Protein AF-A0AAW0J867-F1 (afdb_monomer_lite)

Structure (mmCIF, N/CA/C/O backbone):
data_AF-A0AAW0J867-F1
#
_entry.id   AF-A0AAW0J867-F1
#
loop_
_atom_site.group_PDB
_atom_site.id
_atom_site.type_symbol
_atom_site.label_atom_id
_atom_site.label_alt_id
_atom_site.label_comp_id
_atom_site.label_asym_id
_atom_site.label_entity_id
_atom_site.label_seq_id
_atom_site.pdbx_PDB_ins_code
_atom_site.Cartn_x
_atom_site.Cartn_y
_atom_site.Cartn_z
_atom_site.occupancy
_atom_site.B_iso_or_equiv
_atom_site.auth_seq_id
_atom_site.auth_comp_id
_atom_site.auth_asym_id
_atom_site.auth_atom_id
_atom_site.pdbx_PDB_model_num
ATOM 1 N N . MET A 1 1 ? -19.531 28.128 20.375 1.00 39.97 1 MET A N 1
ATOM 2 C CA . MET A 1 1 ? -18.908 26.808 20.614 1.00 39.97 1 MET A CA 1
ATOM 3 C C . MET A 1 1 ? -17.643 26.693 19.771 1.00 39.97 1 MET A C 1
ATOM 5 O O . MET A 1 1 ? -17.775 26.594 18.555 1.00 39.97 1 MET A O 1
ATOM 9 N N . PRO A 1 2 ? -16.432 26.763 20.346 1.00 41.69 2 PRO A N 1
ATOM 10 C CA . PRO A 1 2 ? -15.221 26.478 19.587 1.00 41.69 2 PRO A CA 1
ATOM 11 C C . PRO A 1 2 ? -15.151 24.967 19.327 1.00 41.69 2 PRO A C 1
ATOM 13 O O . PRO A 1 2 ? -14.989 24.171 20.249 1.00 41.69 2 PRO A O 1
ATOM 16 N N . ARG A 1 3 ? -15.336 24.560 18.066 1.00 42.19 3 ARG A N 1
ATOM 17 C CA . ARG A 1 3 ? -15.126 23.175 17.628 1.00 42.19 3 ARG A CA 1
ATOM 18 C C . ARG A 1 3 ? -13.627 22.876 17.677 1.00 42.19 3 ARG A C 1
ATOM 20 O O . ARG A 1 3 ? -12.883 23.325 16.813 1.00 42.19 3 ARG A O 1
ATOM 27 N N . SER A 1 4 ? -13.248 22.152 18.725 1.00 43.81 4 SER A N 1
ATOM 28 C CA . SER A 1 4 ? -12.109 21.238 18.843 1.00 43.81 4 SER A CA 1
ATOM 29 C C . SER A 1 4 ? -10.830 21.635 18.111 1.00 43.81 4 SER A C 1
ATOM 31 O O . SER A 1 4 ? -10.659 21.383 16.919 1.00 43.81 4 SER A O 1
ATOM 33 N N . SER A 1 5 ? -9.901 22.185 18.891 1.00 43.81 5 SER A N 1
ATOM 34 C CA . SER 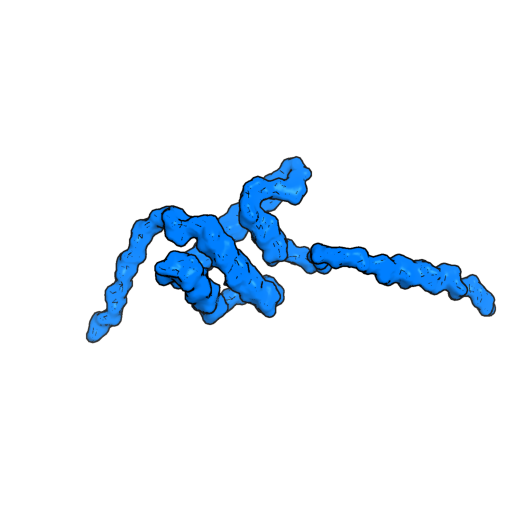A 1 5 ? -8.500 21.766 18.958 1.00 43.81 5 SER A CA 1
ATOM 35 C C . SER A 1 5 ? -8.051 20.856 17.811 1.00 43.81 5 SER A C 1
ATOM 37 O O . SER A 1 5 ? -8.099 19.631 17.911 1.00 43.81 5 SER A O 1
ATOM 39 N N . ARG A 1 6 ? -7.555 21.458 16.725 1.00 48.59 6 ARG A N 1
ATOM 40 C CA . ARG A 1 6 ? -6.632 20.768 15.820 1.00 48.59 6 ARG A CA 1
ATOM 41 C C . ARG A 1 6 ? -5.345 20.545 16.605 1.00 48.59 6 ARG A C 1
ATOM 43 O O . ARG A 1 6 ? -4.448 21.381 16.577 1.00 48.59 6 ARG A O 1
ATOM 50 N N . SER A 1 7 ? -5.327 19.455 17.372 1.00 49.12 7 SER A N 1
ATOM 51 C CA . SER A 1 7 ? -4.137 18.922 18.023 1.00 49.12 7 SER A CA 1
ATOM 52 C C . SER A 1 7 ? -3.008 18.913 17.005 1.00 49.12 7 SER A C 1
ATOM 54 O O . SER A 1 7 ? -3.111 18.279 15.952 1.00 49.12 7 SER A O 1
ATOM 56 N N . LEU A 1 8 ? -1.962 19.673 17.322 1.00 51.50 8 LEU A N 1
ATOM 57 C CA . LEU A 1 8 ? -0.665 19.646 16.668 1.00 51.50 8 LEU A CA 1
ATOM 58 C C . LEU A 1 8 ? -0.235 18.180 16.572 1.00 51.50 8 LEU A C 1
ATOM 60 O O . LEU A 1 8 ? 0.126 17.580 17.584 1.00 51.50 8 LEU A O 1
ATOM 64 N N . LYS A 1 9 ? -0.336 17.570 15.383 1.00 52.97 9 LYS A N 1
ATOM 65 C CA . LYS A 1 9 ? 0.189 16.216 15.213 1.00 52.97 9 LYS A CA 1
ATOM 66 C C . LYS A 1 9 ? 1.722 16.291 15.226 1.00 52.97 9 LYS A C 1
ATOM 68 O O . LYS A 1 9 ? 2.279 17.235 14.658 1.00 52.97 9 LYS A O 1
ATOM 73 N N . PRO A 1 10 ? 2.387 15.342 15.904 1.00 49.06 10 PRO A N 1
ATOM 74 C CA . PRO A 1 10 ? 3.776 15.461 16.321 1.00 49.06 10 PRO A CA 1
ATOM 75 C C . PRO A 1 10 ? 4.731 15.553 15.137 1.00 49.06 10 PRO A C 1
ATOM 77 O O . PRO A 1 10 ? 4.443 15.065 14.041 1.00 49.06 10 PRO A O 1
ATOM 80 N N . LEU A 1 11 ? 5.893 16.153 15.405 1.00 42.44 11 LEU A N 1
ATOM 81 C CA . LEU A 1 11 ? 7.100 16.052 14.591 1.00 42.44 11 LEU A CA 1
ATOM 82 C C . LEU A 1 11 ? 7.203 14.640 14.009 1.00 42.44 11 LEU A C 1
ATOM 84 O O . LEU A 1 11 ? 7.240 13.668 14.759 1.00 42.44 11 LEU A O 1
ATOM 88 N N . TYR A 1 12 ? 7.210 14.563 12.678 1.00 49.41 12 TYR A N 1
ATOM 89 C CA . TYR A 1 12 ? 7.388 13.366 11.863 1.00 49.41 12 TYR A CA 1
ATOM 90 C C . TYR A 1 12 ? 8.705 12.674 12.253 1.00 49.41 12 TYR A C 1
ATOM 92 O O . TYR A 1 12 ? 9.740 12.853 11.615 1.00 49.41 12 TYR A O 1
ATOM 100 N N . SER A 1 13 ? 8.682 11.920 13.347 1.00 46.47 13 SER A N 1
ATOM 101 C CA . SER A 1 13 ? 9.759 11.029 13.729 1.00 46.47 13 SER A CA 1
ATOM 102 C C . SER A 1 13 ? 9.571 9.777 12.892 1.00 46.47 13 SER A C 1
ATOM 104 O O . SER A 1 13 ? 8.527 9.130 12.937 1.00 46.47 13 SER A O 1
ATOM 106 N N . GLY A 1 14 ? 10.566 9.426 12.083 1.00 53.47 14 GLY A N 1
ATOM 107 C CA . GLY A 1 14 ? 10.546 8.222 11.248 1.00 53.47 14 GLY A CA 1
ATOM 108 C C . GLY A 1 14 ? 10.371 6.901 12.018 1.00 53.47 14 GLY A C 1
ATOM 109 O O . GLY A 1 14 ? 10.367 5.853 11.382 1.00 53.47 14 GLY A O 1
ATOM 110 N N . ALA A 1 15 ? 10.211 6.938 13.345 1.00 54.22 15 ALA A N 1
ATOM 111 C CA . ALA A 1 15 ? 9.976 5.797 14.222 1.00 54.22 15 ALA A CA 1
ATOM 112 C C . ALA A 1 15 ? 8.579 5.160 14.064 1.00 54.22 15 ALA A C 1
ATOM 114 O O . ALA A 1 15 ? 8.440 3.958 14.275 1.00 54.22 15 ALA A O 1
ATOM 115 N N . ASP A 1 16 ? 7.554 5.912 13.640 1.00 64.50 16 ASP A N 1
ATOM 116 C CA . ASP A 1 16 ? 6.173 5.396 13.646 1.00 64.50 16 ASP A CA 1
ATOM 117 C C . ASP A 1 16 ? 5.816 4.521 12.434 1.00 64.50 16 ASP A C 1
ATOM 119 O O . ASP A 1 16 ? 4.722 3.952 12.370 1.00 64.50 16 ASP A O 1
ATOM 123 N N . TRP A 1 17 ? 6.697 4.455 11.436 1.00 78.06 17 TRP A N 1
ATOM 124 C CA . TRP A 1 17 ? 6.519 3.671 10.213 1.00 78.06 17 TRP A CA 1
ATOM 125 C C . TRP A 1 17 ? 7.641 2.649 10.094 1.00 78.06 17 TRP A C 1
ATOM 127 O O . TRP A 1 17 ? 8.479 2.709 9.194 1.00 78.06 17 TRP A O 1
ATOM 137 N N . ASN A 1 18 ? 7.652 1.720 11.048 1.00 85.19 18 ASN A N 1
ATOM 138 C CA . ASN A 1 18 ? 8.547 0.574 11.020 1.00 85.19 18 ASN A CA 1
ATOM 139 C C . ASN A 1 18 ? 8.169 -0.390 9.879 1.00 85.19 18 ASN A C 1
ATOM 141 O O . ASN A 1 18 ? 7.071 -0.318 9.321 1.00 85.19 18 ASN A O 1
ATOM 145 N N . GLU A 1 19 ? 9.064 -1.321 9.560 1.00 87.50 19 GLU A N 1
ATOM 146 C CA . GLU A 1 19 ? 8.895 -2.273 8.466 1.00 87.50 19 GLU A CA 1
ATOM 147 C C . GLU A 1 19 ? 7.596 -3.069 8.561 1.00 87.50 19 GLU A C 1
ATOM 149 O O . GLU A 1 19 ? 6.866 -3.186 7.577 1.00 87.50 19 GLU A O 1
ATOM 154 N N . HIS A 1 20 ? 7.250 -3.506 9.769 1.00 88.19 20 HIS A N 1
ATOM 155 C CA . HIS A 1 20 ? 5.992 -4.193 10.027 1.00 88.19 20 HIS A CA 1
ATOM 156 C C . HIS A 1 20 ? 4.767 -3.339 9.657 1.00 88.19 20 HIS A C 1
ATOM 158 O O . HIS A 1 20 ? 3.887 -3.797 8.935 1.00 88.19 20 HIS A O 1
ATOM 164 N N . VAL A 1 21 ? 4.730 -2.071 10.078 1.00 88.75 21 VAL A N 1
ATOM 165 C CA . VAL A 1 21 ? 3.601 -1.160 9.809 1.00 88.75 21 VAL A CA 1
ATOM 166 C C . VAL A 1 21 ? 3.468 -0.886 8.312 1.00 88.75 21 VAL A C 1
ATOM 168 O O . VAL A 1 21 ? 2.367 -0.863 7.766 1.00 88.75 21 VAL A O 1
ATOM 171 N N . VAL A 1 22 ? 4.600 -0.706 7.628 1.00 90.88 22 VAL A N 1
ATOM 172 C CA . VAL A 1 22 ? 4.636 -0.534 6.172 1.00 90.88 22 VAL A CA 1
ATOM 173 C C . VAL A 1 22 ? 4.133 -1.791 5.463 1.00 90.88 22 VAL A C 1
ATOM 175 O O . VAL A 1 22 ? 3.389 -1.683 4.489 1.00 90.88 22 VAL A O 1
ATOM 178 N N . PHE A 1 23 ? 4.494 -2.976 5.952 1.00 91.56 23 PHE A N 1
ATOM 179 C CA . PHE A 1 23 ? 4.033 -4.240 5.389 1.00 91.56 23 PHE A CA 1
ATOM 180 C C . PHE A 1 23 ? 2.522 -4.417 5.543 1.00 91.56 23 PHE A C 1
ATOM 182 O O . PHE A 1 23 ? 1.849 -4.705 4.556 1.00 91.56 23 PHE A O 1
ATOM 189 N N . VAL A 1 24 ? 1.980 -4.145 6.733 1.00 92.50 24 VAL A N 1
ATOM 190 C CA . VAL A 1 24 ? 0.533 -4.196 6.981 1.00 92.50 24 VAL A CA 1
ATOM 191 C C . VAL A 1 24 ? -0.207 -3.184 6.110 1.00 92.50 24 VAL A C 1
ATOM 193 O O . VAL A 1 24 ? -1.219 -3.530 5.505 1.00 92.50 24 VAL A O 1
ATOM 196 N N . LEU A 1 25 ? 0.316 -1.960 5.959 1.00 92.88 25 LEU A N 1
ATOM 197 C CA . LEU A 1 25 ? -0.262 -0.981 5.033 1.00 92.88 25 LEU A CA 1
ATOM 198 C C . LEU A 1 25 ? -0.350 -1.553 3.616 1.00 92.88 25 LEU A C 1
ATOM 200 O O . LEU A 1 25 ? -1.390 -1.419 2.983 1.00 92.88 25 LEU A O 1
ATOM 204 N N . LEU A 1 26 ? 0.715 -2.191 3.121 1.00 92.56 26 LEU A N 1
ATOM 205 C CA . LEU A 1 26 ? 0.730 -2.804 1.791 1.00 92.56 26 LEU A CA 1
ATOM 206 C C . LEU A 1 26 ? -0.259 -3.961 1.655 1.00 92.56 26 LEU A C 1
ATOM 208 O O . LEU A 1 26 ? -0.809 -4.136 0.574 1.00 92.56 26 LEU A O 1
ATOM 212 N N . GLU A 1 27 ? -0.471 -4.742 2.712 1.00 91.75 27 GLU A N 1
ATOM 213 C CA . GLU A 1 27 ? -1.445 -5.838 2.728 1.00 91.75 27 GLU A CA 1
ATOM 214 C C . GLU A 1 27 ? -2.866 -5.325 2.689 1.00 91.75 27 GLU A C 1
ATOM 216 O O . GLU A 1 27 ? -3.601 -5.617 1.754 1.00 91.75 27 GLU A O 1
ATOM 221 N N . VAL A 1 28 ? -3.230 -4.488 3.654 1.00 93.56 28 VAL A N 1
ATOM 222 C CA . VAL A 1 28 ? -4.598 -3.997 3.777 1.00 93.56 28 VAL A CA 1
ATOM 223 C C . VAL A 1 28 ? -4.980 -3.151 2.564 1.00 93.56 28 VAL A C 1
ATOM 225 O O . VAL A 1 28 ? -6.051 -3.335 1.982 1.00 93.56 28 VAL A O 1
ATOM 228 N N . TRP A 1 29 ? -4.092 -2.241 2.148 1.00 92.81 29 TRP A N 1
ATOM 229 C CA . TRP A 1 29 ? -4.296 -1.473 0.925 1.00 92.81 29 TRP A CA 1
ATOM 230 C C . TRP A 1 29 ? -4.312 -2.382 -0.304 1.00 92.81 29 TRP A C 1
ATOM 232 O O . TRP A 1 29 ? -5.163 -2.198 -1.170 1.00 92.81 29 TRP A O 1
ATOM 242 N N . GLY A 1 30 ? -3.389 -3.342 -0.391 1.00 91.00 30 GLY A N 1
ATOM 243 C CA . GLY A 1 30 ? -3.268 -4.257 -1.520 1.00 91.00 30 GLY A CA 1
ATOM 244 C C . GLY A 1 30 ? -4.525 -5.095 -1.717 1.00 91.00 30 GLY A C 1
ATOM 245 O O . GLY A 1 30 ? -5.049 -5.147 -2.825 1.00 91.00 30 GLY A O 1
ATOM 246 N N . ASP A 1 31 ? -5.073 -5.655 -0.644 1.00 90.25 31 ASP A N 1
ATOM 247 C CA . ASP A 1 31 ? -6.308 -6.435 -0.669 1.00 90.25 31 ASP A CA 1
ATOM 248 C C . ASP A 1 31 ? -7.491 -5.597 -1.145 1.00 90.25 31 ASP A C 1
ATOM 250 O O . ASP A 1 31 ? -8.270 -6.046 -1.986 1.00 90.25 31 ASP A O 1
ATOM 254 N N . ARG A 1 32 ? -7.640 -4.369 -0.631 1.00 89.69 32 ARG A N 1
ATOM 255 C CA . ARG A 1 32 ? -8.692 -3.439 -1.075 1.00 89.69 32 ARG A CA 1
ATOM 256 C C . ARG A 1 32 ? -8.495 -3.038 -2.533 1.00 89.69 32 ARG A C 1
ATOM 258 O O . ARG A 1 32 ? -9.438 -3.050 -3.319 1.00 89.69 32 ARG A O 1
ATOM 265 N N . PHE A 1 33 ? -7.258 -2.744 -2.918 1.00 89.25 33 PHE A N 1
ATOM 266 C CA . PHE A 1 33 ? -6.890 -2.394 -4.283 1.00 89.25 33 PHE A CA 1
ATOM 267 C C . PHE A 1 33 ? -7.212 -3.530 -5.262 1.00 89.25 33 PHE A C 1
ATOM 269 O O . PHE A 1 33 ? -7.762 -3.271 -6.330 1.00 89.25 33 PHE A O 1
ATOM 276 N N . LEU A 1 34 ? -6.935 -4.783 -4.894 1.00 87.06 34 LEU A N 1
ATOM 277 C CA . LEU A 1 34 ? -7.260 -5.963 -5.696 1.00 87.06 34 LEU A CA 1
ATOM 278 C C . LEU A 1 34 ? -8.769 -6.234 -5.747 1.00 87.06 34 LEU A C 1
ATOM 280 O O . LEU A 1 34 ? -9.286 -6.472 -6.837 1.00 87.06 34 LEU A O 1
ATOM 284 N N . GLN A 1 35 ? -9.484 -6.120 -4.622 1.00 87.25 35 GLN A N 1
ATOM 285 C CA . GLN A 1 35 ? -10.950 -6.260 -4.561 1.00 87.25 35 GLN A CA 1
ATOM 286 C C . GLN A 1 35 ? -11.668 -5.261 -5.474 1.00 87.25 35 GLN A C 1
ATOM 288 O O . GLN A 1 35 ? -12.629 -5.613 -6.152 1.00 87.25 35 GLN A O 1
ATOM 293 N N . LEU A 1 36 ? -11.161 -4.028 -5.560 1.00 85.62 36 LEU A N 1
ATOM 294 C CA . LEU A 1 36 ? -11.690 -2.995 -6.455 1.00 85.62 36 LEU A CA 1
ATOM 295 C C . LEU A 1 36 ? -11.260 -3.175 -7.924 1.00 85.62 36 LEU A C 1
ATOM 297 O O . LEU A 1 36 ? -11.597 -2.346 -8.773 1.00 85.62 36 LEU A O 1
ATOM 301 N N . GLY A 1 37 ? -10.507 -4.228 -8.254 1.00 83.75 37 GLY A N 1
ATOM 302 C CA . GLY A 1 37 ? -10.010 -4.482 -9.606 1.00 83.75 37 GLY A CA 1
ATOM 303 C C . GLY A 1 37 ? -8.872 -3.545 -10.013 1.00 83.75 37 GLY A C 1
ATOM 304 O O . GLY A 1 37 ? -8.835 -3.079 -11.149 1.00 83.75 37 GLY A O 1
ATOM 305 N N . ARG A 1 38 ? -7.955 -3.249 -9.083 1.00 82.88 38 ARG A N 1
ATOM 306 C CA . ARG A 1 38 ? -6.819 -2.319 -9.243 1.00 82.88 38 ARG A CA 1
ATOM 307 C C . ARG A 1 38 ? -7.244 -0.869 -9.508 1.00 82.88 38 ARG A C 1
ATOM 309 O O . ARG A 1 38 ? -6.563 -0.125 -10.216 1.00 82.88 38 ARG A O 1
ATOM 316 N N . LYS A 1 39 ? -8.378 -0.456 -8.934 1.00 81.69 39 LYS A N 1
ATOM 317 C CA . LYS A 1 39 ? -8.912 0.913 -9.029 1.00 81.69 39 LYS A CA 1
ATOM 318 C C . LYS A 1 39 ? -8.521 1.761 -7.818 1.00 81.69 39 LYS A C 1
ATOM 320 O O . LYS A 1 39 ? -8.094 1.248 -6.787 1.00 81.69 39 LYS A O 1
ATOM 325 N N . SER A 1 40 ? -8.642 3.083 -7.953 1.00 81.38 40 SER A N 1
ATOM 326 C CA . SER A 1 40 ? -8.377 4.009 -6.846 1.00 81.38 40 SER A CA 1
ATOM 327 C C . SER A 1 40 ? -9.381 3.805 -5.712 1.00 81.38 40 SER A C 1
ATOM 329 O O . SER A 1 40 ? -10.585 3.801 -5.954 1.00 81.38 40 SER A O 1
ATOM 331 N N . LEU A 1 41 ? -8.872 3.700 -4.485 1.00 86.94 41 LEU A N 1
ATOM 332 C CA . LEU A 1 41 ? -9.674 3.638 -3.262 1.00 86.94 41 LEU A CA 1
ATOM 333 C C . LEU A 1 41 ? -10.357 4.988 -2.998 1.00 86.94 41 LEU A C 1
ATOM 335 O O . LEU A 1 41 ? -9.760 6.045 -3.251 1.00 86.94 41 LEU A O 1
ATOM 339 N N . ARG A 1 42 ? -11.585 4.948 -2.471 1.00 89.56 42 ARG A N 1
ATOM 340 C CA . ARG A 1 42 ? -12.327 6.126 -1.993 1.00 89.56 42 ARG A CA 1
ATOM 341 C C . ARG A 1 42 ? -11.982 6.413 -0.533 1.00 89.56 42 ARG A C 1
ATOM 343 O O . ARG A 1 42 ? -11.314 5.621 0.121 1.00 89.56 42 ARG A O 1
ATOM 350 N N . SER A 1 43 ? -12.419 7.560 -0.011 1.00 88.88 43 SER A N 1
ATOM 351 C CA . SER A 1 43 ? -12.138 7.933 1.384 1.00 88.88 43 SER A CA 1
ATOM 352 C C . SER A 1 43 ? -12.664 6.924 2.402 1.00 88.88 43 SER A C 1
ATOM 354 O O . SER A 1 43 ? -11.998 6.687 3.399 1.00 88.88 43 SER A O 1
ATOM 356 N N . GLU A 1 44 ? -13.802 6.284 2.136 1.00 89.44 44 GLU A N 1
ATOM 357 C CA . GLU A 1 44 ? -14.324 5.204 2.985 1.00 89.44 44 GLU A CA 1
ATOM 358 C C . GLU A 1 44 ? -13.356 4.013 3.027 1.00 89.44 44 GLU A C 1
ATOM 360 O O . GLU A 1 44 ? -12.910 3.630 4.103 1.00 89.44 44 GLU A O 1
ATOM 365 N N . ASP A 1 45 ? -12.903 3.522 1.866 1.00 91.50 45 ASP A N 1
ATOM 366 C CA . ASP A 1 45 ? -11.905 2.443 1.800 1.00 91.50 45 ASP A CA 1
ATOM 367 C C . ASP A 1 45 ? -10.590 2.828 2.496 1.00 91.50 45 ASP A C 1
ATOM 369 O O . ASP A 1 45 ? -9.894 1.992 3.068 1.00 91.50 45 ASP A O 1
ATOM 373 N N . TRP A 1 46 ? -10.213 4.104 2.426 1.00 90.44 46 TRP A N 1
ATOM 374 C CA . TRP A 1 46 ? -9.021 4.611 3.095 1.00 90.44 46 TRP A CA 1
ATOM 375 C C . TRP A 1 46 ? -9.174 4.710 4.612 1.00 90.44 46 TRP A C 1
ATOM 377 O O . TRP A 1 46 ? -8.172 4.541 5.308 1.00 90.44 46 TRP A O 1
ATOM 387 N N . ASN A 1 47 ? -10.385 4.950 5.120 1.00 91.56 47 ASN A N 1
ATOM 388 C CA . ASN A 1 47 ? -10.668 4.891 6.552 1.00 91.56 47 ASN A CA 1
ATOM 389 C C . ASN A 1 47 ? -10.532 3.455 7.067 1.00 91.56 47 ASN A C 1
ATOM 391 O O . ASN A 1 47 ? -9.806 3.247 8.034 1.00 91.56 47 ASN A O 1
ATOM 395 N N . ASP A 1 48 ? -11.091 2.466 6.362 1.00 91.94 48 ASP A N 1
ATOM 396 C CA . ASP A 1 48 ? -10.892 1.039 6.672 1.00 91.94 48 ASP A CA 1
ATOM 397 C C . ASP A 1 48 ? -9.402 0.660 6.721 1.00 91.94 48 ASP A C 1
ATOM 399 O O . ASP A 1 48 ? -8.942 -0.073 7.600 1.00 91.94 48 ASP A O 1
ATOM 403 N N . VAL A 1 49 ? -8.623 1.143 5.744 1.00 92.25 49 VAL A N 1
ATOM 404 C CA . VAL A 1 49 ? -7.174 0.904 5.703 1.00 92.25 49 VAL A CA 1
ATOM 405 C C . VAL A 1 49 ? -6.498 1.531 6.920 1.00 92.25 49 VAL A C 1
ATOM 407 O O . VAL A 1 49 ? -5.655 0.891 7.546 1.00 92.25 49 VAL A O 1
ATOM 410 N N . ALA A 1 50 ? -6.856 2.771 7.257 1.00 91.19 50 ALA A N 1
ATOM 411 C CA . ALA A 1 50 ? -6.285 3.485 8.390 1.00 91.19 50 ALA A CA 1
ATOM 412 C C . ALA A 1 50 ? -6.606 2.800 9.724 1.00 91.19 50 ALA A C 1
ATOM 414 O O . ALA A 1 50 ? -5.702 2.653 10.541 1.00 91.19 50 ALA A O 1
ATOM 415 N N . GLU A 1 51 ? -7.836 2.317 9.912 1.00 91.31 51 GLU A N 1
ATOM 416 C CA . GLU A 1 51 ? -8.259 1.580 11.108 1.00 91.31 51 GLU A CA 1
ATOM 417 C C . GLU A 1 51 ? -7.427 0.308 11.304 1.00 91.31 51 GLU A C 1
ATOM 419 O O . GLU A 1 51 ? -6.812 0.114 12.352 1.00 91.31 51 GLU A O 1
ATOM 424 N N . LYS A 1 52 ? -7.293 -0.515 10.261 1.00 92.06 52 LYS A N 1
ATOM 425 C CA . LYS A 1 52 ? -6.504 -1.754 10.337 1.00 92.06 52 LYS A CA 1
ATOM 426 C C . LYS A 1 52 ? -5.012 -1.504 10.566 1.00 92.06 52 LYS A C 1
ATOM 428 O O . LYS A 1 52 ? -4.355 -2.238 11.302 1.00 92.06 52 LYS A O 1
ATOM 433 N N . VAL A 1 53 ? -4.448 -0.469 9.940 1.00 90.25 53 VAL A N 1
ATOM 434 C CA . VAL A 1 53 ? -3.043 -0.081 10.162 1.00 90.25 53 VAL A CA 1
ATOM 435 C C . VAL A 1 53 ? -2.858 0.505 11.566 1.00 90.25 53 VAL A C 1
ATOM 437 O O . VAL A 1 53 ? -1.820 0.287 12.195 1.00 90.25 53 VAL A O 1
ATOM 440 N N . SER A 1 54 ? -3.858 1.225 12.073 1.00 89.25 54 SER A N 1
ATOM 441 C CA . SER A 1 54 ? -3.888 1.753 13.436 1.00 89.25 54 SER A CA 1
ATOM 442 C C . SER A 1 54 ? -3.868 0.621 14.464 1.00 89.25 54 SER A C 1
ATOM 444 O O . SER A 1 54 ? -3.019 0.617 15.354 1.00 89.25 54 SER A O 1
ATOM 446 N N . GLU A 1 55 ? -4.705 -0.401 14.267 1.00 88.62 55 GLU A N 1
ATOM 447 C CA . GLU A 1 55 ? -4.743 -1.606 15.101 1.00 88.62 55 GLU A CA 1
ATOM 448 C C . GLU A 1 55 ? -3.383 -2.322 15.123 1.00 88.62 55 GLU A C 1
ATOM 450 O O . GLU A 1 55 ? -2.833 -2.600 16.190 1.00 88.62 55 GLU A O 1
ATOM 455 N N . ALA A 1 56 ? -2.776 -2.531 13.951 1.00 85.69 56 ALA A N 1
ATOM 456 C CA . ALA A 1 56 ? -1.483 -3.205 13.845 1.00 85.69 56 ALA A CA 1
ATOM 457 C C . ALA A 1 56 ? -0.314 -2.392 14.425 1.00 85.69 56 ALA A C 1
ATOM 459 O O . ALA A 1 56 ? 0.620 -2.952 14.999 1.00 85.69 56 ALA A O 1
ATOM 460 N N . SER A 1 57 ? -0.346 -1.064 14.283 1.00 82.88 57 SER A N 1
ATOM 461 C CA . SER A 1 57 ? 0.683 -0.179 14.844 1.00 82.88 57 SER A CA 1
ATOM 462 C C . SER A 1 57 ? 0.433 0.201 16.304 1.00 82.88 57 SER A C 1
ATOM 464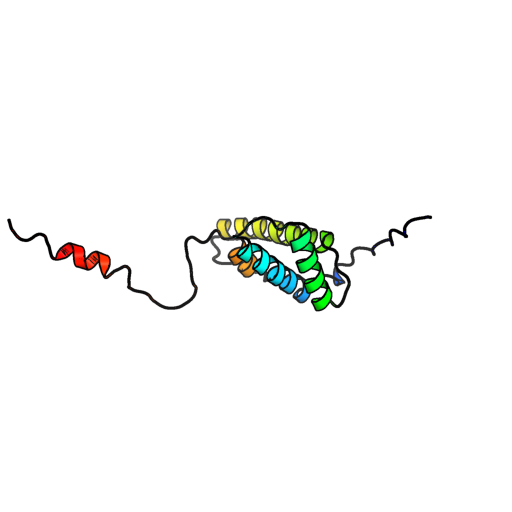 O O . SER A 1 57 ? 1.302 0.828 16.911 1.00 82.88 57 SER A O 1
ATOM 466 N N . LYS A 1 58 ? -0.718 -0.195 16.872 1.00 81.19 58 LYS A N 1
ATOM 467 C CA . LYS A 1 58 ? -1.206 0.207 18.202 1.00 81.19 58 LYS A CA 1
ATOM 468 C C . LYS A 1 58 ? -1.196 1.727 18.404 1.00 81.19 58 LYS A C 1
ATOM 470 O O . LYS A 1 58 ? -1.011 2.214 19.517 1.00 81.19 58 LYS A O 1
ATOM 475 N N . MET A 1 59 ? -1.344 2.476 17.316 1.00 78.00 59 MET A N 1
ATOM 476 C CA . MET A 1 59 ? -1.255 3.931 17.275 1.00 78.00 59 MET A CA 1
ATOM 477 C C . MET A 1 59 ? -2.297 4.461 16.309 1.00 78.00 59 MET A C 1
ATOM 479 O O . MET A 1 59 ? -2.402 3.949 15.203 1.00 78.00 59 MET A O 1
ATOM 483 N N . GLU A 1 60 ? -2.991 5.537 16.675 1.00 77.94 60 GLU A N 1
ATOM 484 C CA . GLU A 1 60 ? -3.980 6.148 15.788 1.00 77.94 60 GLU A CA 1
ATOM 485 C C . GLU A 1 60 ? -3.328 6.703 14.516 1.00 77.94 60 GLU A C 1
ATOM 487 O O . GLU A 1 60 ? -2.624 7.721 14.529 1.00 77.94 60 GLU A O 1
ATOM 492 N N . LYS A 1 61 ? -3.567 6.015 13.397 1.00 78.50 61 LYS A N 1
ATOM 493 C CA . LYS A 1 61 ? -3.124 6.429 12.064 1.00 78.50 61 LYS A CA 1
ATOM 494 C C . LYS A 1 61 ? -4.269 7.057 11.294 1.00 78.50 61 LYS A C 1
ATOM 496 O O . LYS A 1 61 ? -5.396 6.587 11.311 1.00 78.50 61 LYS A O 1
ATOM 501 N N . ASP A 1 62 ? -3.940 8.126 10.584 1.00 84.88 62 ASP A N 1
ATOM 502 C CA . ASP A 1 62 ? -4.883 8.867 9.755 1.00 84.88 62 ASP A CA 1
ATOM 503 C C . ASP A 1 62 ? -4.885 8.336 8.313 1.00 84.88 62 ASP A C 1
ATOM 505 O O . ASP A 1 62 ? -3.837 7.913 7.798 1.00 84.88 62 ASP A O 1
ATOM 509 N N . GLU A 1 63 ? -6.024 8.427 7.618 1.00 87.81 63 GLU A N 1
ATOM 510 C CA . GLU A 1 63 ? -6.106 8.073 6.197 1.00 87.81 63 GLU A CA 1
ATOM 511 C C . GLU A 1 63 ? -5.081 8.847 5.356 1.00 87.81 63 GLU A C 1
ATOM 513 O O . GLU A 1 63 ? -4.442 8.285 4.460 1.00 87.81 63 GLU A O 1
ATOM 518 N N . LEU A 1 64 ? -4.832 10.119 5.688 1.00 87.19 64 LEU A N 1
ATOM 519 C CA . LEU A 1 64 ? -3.874 10.955 4.969 1.00 87.19 64 LEU A CA 1
ATOM 520 C C . LEU A 1 64 ? -2.433 10.460 5.145 1.00 87.19 64 LEU A C 1
ATOM 522 O O . LEU A 1 64 ? -1.622 10.525 4.212 1.00 87.19 64 LEU A O 1
ATOM 526 N N . GLN A 1 65 ? -2.102 9.944 6.331 1.00 87.38 65 GLN A N 1
ATOM 527 C CA . GLN A 1 65 ? -0.777 9.396 6.613 1.00 87.38 65 GLN A CA 1
ATOM 528 C C . GLN A 1 65 ? -0.553 8.099 5.830 1.00 87.38 65 GLN A C 1
ATOM 530 O O . GLN A 1 65 ? 0.508 7.936 5.221 1.00 87.38 65 GLN A O 1
ATOM 535 N N . CYS A 1 66 ? -1.563 7.226 5.783 1.00 88.94 66 CYS A N 1
ATOM 536 C CA . CYS A 1 66 ? -1.533 5.991 5.001 1.00 88.94 66 CYS A CA 1
ATOM 537 C C . CYS A 1 66 ? -1.346 6.280 3.506 1.00 88.94 66 CYS A C 1
ATOM 539 O O . CYS A 1 66 ? -0.452 5.712 2.875 1.00 88.94 66 CYS A O 1
ATOM 541 N N . ARG A 1 67 ? -2.108 7.235 2.952 1.00 89.56 67 ARG A N 1
ATOM 542 C CA . ARG A 1 67 ? -1.965 7.692 1.557 1.00 89.56 67 ARG A CA 1
ATOM 543 C C . ARG A 1 67 ? -0.562 8.217 1.267 1.00 89.56 67 ARG A C 1
ATOM 545 O O . ARG A 1 67 ? 0.082 7.779 0.317 1.00 89.56 67 ARG A O 1
ATOM 552 N N . THR A 1 68 ? -0.056 9.105 2.123 1.00 90.12 68 THR A N 1
ATOM 553 C CA . THR A 1 68 ? 1.280 9.701 1.967 1.00 90.12 68 THR A CA 1
ATOM 554 C C . THR A 1 68 ? 2.376 8.637 1.995 1.00 90.12 68 THR A C 1
ATOM 556 O O . THR A 1 68 ? 3.315 8.688 1.196 1.00 90.12 68 THR A O 1
ATOM 559 N N . MET A 1 69 ? 2.279 7.670 2.911 1.00 90.50 69 MET A N 1
ATOM 560 C CA . MET A 1 69 ? 3.238 6.572 2.988 1.00 90.50 69 MET A CA 1
ATOM 561 C C . MET A 1 69 ? 3.158 5.684 1.746 1.00 90.50 69 MET A C 1
ATOM 563 O O . MET A 1 69 ? 4.188 5.395 1.136 1.00 90.50 69 MET A O 1
ATOM 567 N N . LEU A 1 70 ? 1.952 5.322 1.303 1.00 91.00 70 LEU A N 1
ATOM 568 C CA . LEU A 1 70 ? 1.778 4.543 0.083 1.00 91.00 70 LEU A CA 1
ATOM 569 C C . LEU A 1 70 ? 2.370 5.258 -1.139 1.00 91.00 70 LEU A C 1
ATOM 571 O O . LEU A 1 70 ? 3.061 4.633 -1.943 1.00 91.00 70 LEU A O 1
ATOM 575 N N . ASP A 1 71 ? 2.162 6.566 -1.270 1.00 90.81 71 ASP A N 1
ATOM 576 C CA . ASP A 1 71 ? 2.745 7.356 -2.354 1.00 90.81 71 ASP A CA 1
ATOM 577 C C . ASP A 1 71 ? 4.274 7.331 -2.322 1.00 90.81 71 ASP A C 1
ATOM 579 O O . ASP A 1 71 ? 4.918 7.220 -3.371 1.00 90.81 71 ASP A O 1
ATOM 583 N N . LYS A 1 72 ? 4.883 7.378 -1.129 1.00 90.62 72 LYS A N 1
ATOM 584 C CA . LYS A 1 72 ? 6.337 7.206 -0.979 1.00 90.62 72 LYS A CA 1
ATOM 585 C C . LYS A 1 72 ? 6.783 5.836 -1.483 1.00 90.62 72 LYS A C 1
ATOM 587 O O . LYS A 1 72 ? 7.757 5.768 -2.235 1.00 90.62 72 LYS A O 1
ATOM 592 N N . LEU A 1 73 ? 6.062 4.771 -1.132 1.00 91.06 73 LEU A N 1
ATOM 593 C CA . LEU A 1 73 ? 6.362 3.413 -1.590 1.00 91.06 73 LEU A CA 1
ATOM 594 C C . LEU A 1 73 ? 6.212 3.289 -3.110 1.00 91.06 73 LEU A C 1
ATOM 596 O O . LEU A 1 73 ? 7.127 2.801 -3.765 1.00 91.06 73 LEU A O 1
ATOM 600 N N . LYS A 1 74 ? 5.131 3.814 -3.698 1.00 89.62 74 LYS A N 1
ATOM 601 C CA . LYS A 1 74 ? 4.916 3.813 -5.155 1.00 89.62 74 LYS A CA 1
ATOM 602 C C . LYS A 1 74 ? 6.001 4.584 -5.902 1.00 89.62 74 LYS A C 1
ATOM 604 O O . LYS A 1 74 ? 6.499 4.113 -6.923 1.00 89.62 74 LYS A O 1
ATOM 609 N N . ARG A 1 75 ? 6.404 5.761 -5.408 1.00 90.56 75 ARG A N 1
ATOM 610 C CA . ARG A 1 75 ? 7.513 6.531 -6.003 1.00 90.56 75 ARG A CA 1
ATOM 611 C C . ARG A 1 75 ? 8.832 5.771 -5.912 1.00 90.56 75 ARG A C 1
ATOM 613 O O . ARG A 1 75 ? 9.588 5.761 -6.881 1.00 90.56 75 ARG A O 1
ATOM 620 N N . LYS A 1 76 ? 9.108 5.134 -4.769 1.00 90.19 76 LYS A N 1
ATOM 621 C CA . LYS A 1 76 ? 10.309 4.315 -4.583 1.00 90.19 76 LYS A CA 1
ATOM 622 C C . LYS A 1 76 ? 10.300 3.098 -5.507 1.00 90.19 76 LYS A C 1
ATOM 624 O O . LYS A 1 76 ? 11.300 2.872 -6.173 1.00 90.19 76 LYS A O 1
ATOM 629 N N . TYR A 1 77 ? 9.163 2.415 -5.642 1.00 90.31 77 TYR A N 1
ATOM 630 C CA . TYR A 1 77 ? 8.969 1.323 -6.596 1.00 90.31 77 TYR A CA 1
ATOM 631 C C . TYR A 1 77 ? 9.259 1.766 -8.031 1.00 90.31 77 TYR A C 1
ATOM 633 O O . TYR A 1 77 ? 10.066 1.129 -8.686 1.00 90.31 77 TYR A O 1
ATOM 641 N N . LYS A 1 78 ? 8.694 2.886 -8.504 1.00 90.00 78 LYS A N 1
ATOM 642 C CA . LYS A 1 78 ? 8.965 3.391 -9.865 1.00 90.00 78 LYS A CA 1
ATOM 643 C C . LYS A 1 78 ? 10.457 3.631 -10.118 1.00 90.00 78 LYS A C 1
ATOM 645 O O . LYS A 1 78 ? 10.964 3.254 -11.168 1.00 90.00 78 LYS A O 1
ATOM 650 N N . LYS A 1 79 ? 11.159 4.237 -9.152 1.00 89.44 79 LYS A N 1
ATOM 651 C CA . LYS A 1 79 ? 12.609 4.473 -9.245 1.00 89.44 79 LYS A CA 1
ATOM 652 C C . LYS A 1 79 ? 13.402 3.170 -9.247 1.00 89.44 79 LYS A C 1
ATOM 654 O O . LYS A 1 79 ? 14.326 3.027 -10.034 1.00 89.44 79 LYS A O 1
ATOM 659 N N . GLU A 1 80 ? 13.061 2.243 -8.357 1.00 88.44 80 GLU A N 1
ATOM 660 C CA . GLU A 1 80 ? 13.738 0.949 -8.272 1.00 88.44 80 GLU A CA 1
ATOM 661 C C . GLU A 1 80 ? 13.452 0.079 -9.497 1.00 88.44 80 GLU A C 1
ATOM 663 O O . GLU A 1 80 ? 14.367 -0.560 -9.992 1.00 88.44 80 GLU A O 1
ATOM 668 N N . LYS A 1 81 ? 12.231 0.111 -10.039 1.00 85.62 81 LYS A N 1
ATOM 669 C CA . LYS A 1 81 ? 11.853 -0.625 -11.248 1.00 85.62 81 LYS A CA 1
ATOM 670 C C . LYS A 1 81 ? 12.683 -0.181 -12.449 1.00 85.62 81 LYS A C 1
ATOM 672 O O . LYS A 1 81 ? 13.314 -1.022 -13.072 1.00 85.62 81 LYS A O 1
ATOM 677 N N . ALA A 1 82 ? 12.780 1.130 -12.678 1.00 87.06 82 ALA A N 1
ATOM 678 C CA . ALA A 1 82 ? 13.606 1.672 -13.754 1.00 87.06 82 ALA A CA 1
ATOM 679 C C . ALA A 1 82 ? 15.079 1.245 -13.631 1.00 87.06 82 ALA A C 1
ATOM 681 O O . ALA A 1 82 ? 15.701 0.908 -14.627 1.00 87.06 82 ALA A O 1
ATOM 682 N N . LYS A 1 83 ? 15.631 1.198 -12.408 1.00 86.00 83 LYS A N 1
ATOM 683 C CA . LYS A 1 83 ? 16.998 0.697 -12.179 1.00 86.00 83 LYS A CA 1
ATOM 684 C C . LYS A 1 83 ? 17.136 -0.802 -12.437 1.00 86.00 83 LYS A C 1
ATOM 686 O O . LYS A 1 83 ? 18.161 -1.239 -12.934 1.00 86.00 83 LYS A O 1
ATOM 691 N N . VAL A 1 84 ? 16.148 -1.596 -12.030 1.00 84.56 84 VAL A N 1
ATOM 692 C CA . VAL A 1 84 ? 16.150 -3.049 -12.246 1.00 84.56 84 VAL A CA 1
ATOM 693 C C . VAL A 1 84 ? 16.130 -3.352 -13.745 1.00 84.56 84 VAL A C 1
ATOM 695 O O . VAL A 1 84 ? 16.910 -4.186 -14.191 1.00 84.56 84 VAL A O 1
ATOM 698 N N . GLU A 1 85 ? 15.313 -2.626 -14.513 1.00 83.56 85 GLU A N 1
ATOM 699 C CA . GLU A 1 85 ? 15.250 -2.725 -15.977 1.00 83.56 85 GLU A CA 1
ATOM 700 C C . GLU A 1 85 ? 16.550 -2.249 -16.650 1.00 83.56 85 GLU A C 1
ATOM 702 O O . GLU A 1 85 ? 17.045 -2.924 -17.546 1.00 83.56 85 GLU A O 1
ATOM 707 N N . ASP A 1 86 ? 17.140 -1.144 -16.184 1.00 85.00 86 ASP A N 1
ATOM 708 C CA . ASP A 1 86 ? 18.397 -0.585 -16.710 1.00 85.00 86 ASP A CA 1
ATOM 709 C C . ASP A 1 86 ? 19.608 -1.508 -16.484 1.00 85.00 86 ASP A C 1
ATOM 711 O O . ASP A 1 86 ? 20.410 -1.734 -17.385 1.00 85.00 86 ASP A O 1
ATOM 715 N N . ILE A 1 87 ? 19.716 -2.102 -15.291 1.00 82.44 87 ILE A N 1
ATOM 716 C CA . ILE A 1 87 ? 20.833 -2.985 -14.917 1.00 82.44 87 ILE A CA 1
ATOM 717 C C . ILE A 1 87 ? 20.586 -4.432 -15.403 1.00 82.44 87 ILE A C 1
ATOM 719 O O . ILE A 1 87 ? 21.467 -5.285 -15.305 1.00 82.44 87 ILE A O 1
ATOM 723 N N . GLY A 1 88 ? 19.391 -4.744 -15.919 1.00 76.56 88 GLY A N 1
ATOM 724 C CA . GLY A 1 88 ? 19.008 -6.102 -16.321 1.00 76.56 88 GLY A CA 1
ATOM 725 C C . GLY A 1 88 ? 18.899 -7.079 -15.143 1.00 76.56 88 GLY A C 1
ATOM 726 O O . GLY A 1 88 ? 19.088 -8.284 -15.303 1.00 76.56 88 GLY A O 1
ATOM 727 N N . LEU A 1 89 ? 18.627 -6.573 -13.937 1.00 74.44 89 LEU A N 1
ATOM 728 C CA . LEU A 1 89 ? 18.439 -7.408 -12.753 1.00 74.44 89 LEU A CA 1
ATOM 729 C C . LEU A 1 89 ? 17.048 -8.045 -12.773 1.00 74.44 89 LEU A C 1
ATOM 731 O O . LEU A 1 89 ? 16.072 -7.440 -13.202 1.00 74.44 89 LEU A O 1
ATOM 735 N N . SER A 1 90 ? 16.922 -9.252 -12.226 1.00 65.88 90 SER A N 1
ATOM 736 C CA . SER A 1 90 ? 15.608 -9.892 -12.065 1.00 65.88 90 SER A CA 1
ATOM 737 C C . SER A 1 90 ? 14.832 -9.381 -10.839 1.00 65.88 90 SER A C 1
ATOM 739 O O . SER A 1 90 ? 13.644 -9.661 -10.709 1.00 65.88 90 SER A O 1
ATOM 741 N N . SER A 1 91 ? 15.475 -8.645 -9.917 1.00 67.75 91 SER A N 1
ATOM 742 C CA . SER A 1 91 ? 14.829 -8.099 -8.709 1.00 67.75 91 SER A CA 1
ATOM 743 C C . SER A 1 91 ? 15.648 -6.995 -8.020 1.00 67.75 91 SER A C 1
ATOM 745 O O . SER A 1 91 ? 16.878 -7.037 -8.046 1.00 67.75 91 SER A O 1
ATOM 747 N N . SER A 1 92 ? 14.984 -6.053 -7.332 1.00 75.31 92 SER A N 1
ATOM 748 C CA . SER A 1 92 ? 15.638 -5.075 -6.436 1.00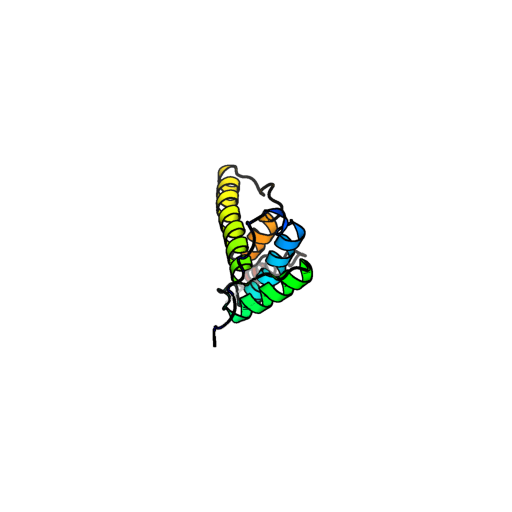 75.31 92 SER A CA 1
ATOM 749 C C . SER A 1 92 ? 15.900 -5.662 -5.037 1.00 75.31 92 SER A C 1
ATOM 751 O O . SER A 1 92 ? 15.148 -6.508 -4.556 1.00 75.31 92 SER A O 1
ATOM 753 N N . LYS A 1 93 ? 16.932 -5.151 -4.342 1.00 80.44 93 LYS A N 1
ATOM 754 C CA . LYS A 1 93 ? 17.249 -5.451 -2.926 1.00 80.44 93 LYS A CA 1
ATOM 755 C C . LYS A 1 93 ? 16.218 -4.894 -1.936 1.00 80.44 93 LYS A C 1
ATOM 757 O O . LYS A 1 93 ? 16.319 -5.122 -0.733 1.00 80.44 93 LYS A O 1
ATOM 762 N N . TRP A 1 94 ? 15.264 -4.098 -2.407 1.00 86.81 94 TRP A N 1
ATOM 763 C CA . TRP A 1 94 ? 14.269 -3.484 -1.547 1.00 86.81 94 TRP A CA 1
ATOM 764 C C . TRP A 1 94 ? 13.181 -4.491 -1.152 1.00 86.81 94 TRP A C 1
ATOM 766 O O . TRP A 1 94 ? 12.467 -5.008 -2.005 1.00 86.81 94 TRP A O 1
ATOM 776 N N . VAL A 1 95 ? 13.013 -4.722 0.154 1.00 87.25 95 VAL A N 1
ATOM 777 C CA . VAL A 1 95 ? 12.109 -5.752 0.710 1.00 87.25 95 VAL A CA 1
ATOM 778 C C . VAL A 1 95 ? 10.647 -5.618 0.261 1.00 87.25 95 VAL A C 1
ATOM 780 O O . VAL A 1 95 ? 9.963 -6.620 0.073 1.00 87.25 95 VAL A O 1
ATOM 783 N N . TYR A 1 96 ? 10.168 -4.396 0.000 1.00 87.19 96 TYR A N 1
ATOM 784 C CA . TYR A 1 96 ? 8.801 -4.166 -0.486 1.00 87.19 96 TYR A CA 1
ATOM 785 C C . TYR A 1 96 ? 8.674 -4.224 -2.008 1.00 87.19 96 TYR A C 1
ATOM 787 O O . TYR A 1 96 ? 7.554 -4.153 -2.511 1.00 87.19 96 TYR A O 1
ATOM 795 N N . PHE A 1 97 ? 9.782 -4.340 -2.75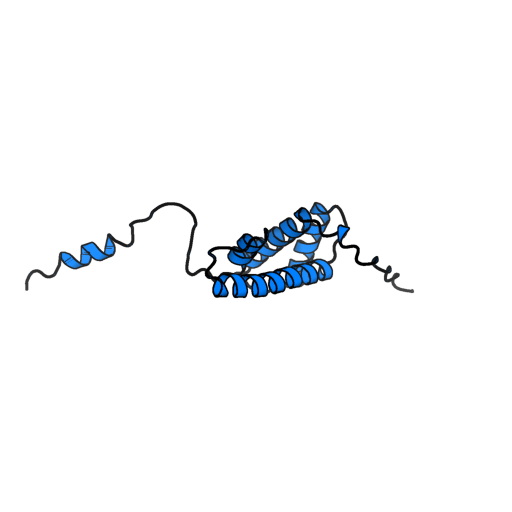0 1.00 87.50 97 PHE A N 1
ATOM 796 C CA . PHE A 1 97 ? 9.772 -4.317 -4.211 1.00 87.50 97 PHE A CA 1
ATOM 797 C C . PHE A 1 97 ? 8.887 -5.421 -4.771 1.00 87.50 97 PHE A C 1
ATOM 799 O O . PHE A 1 97 ? 7.984 -5.122 -5.537 1.00 87.50 97 PHE A O 1
ATOM 806 N N . LYS A 1 98 ? 9.081 -6.669 -4.326 1.00 85.62 98 LYS A N 1
ATOM 807 C CA . LYS A 1 98 ? 8.304 -7.822 -4.804 1.00 85.62 98 LYS A CA 1
ATOM 808 C C . LYS A 1 98 ? 6.804 -7.647 -4.554 1.00 85.62 98 LYS A C 1
ATOM 810 O O . LYS A 1 98 ? 6.000 -7.897 -5.441 1.00 85.62 98 LYS A O 1
ATOM 815 N N . LYS A 1 99 ? 6.424 -7.167 -3.366 1.00 86.94 99 LYS A N 1
ATOM 816 C CA . LYS A 1 99 ? 5.014 -6.955 -3.004 1.00 86.94 99 LYS A CA 1
ATOM 817 C C . LYS A 1 99 ? 4.388 -5.811 -3.801 1.00 86.94 99 LYS A C 1
ATOM 819 O O . LYS A 1 99 ? 3.286 -5.955 -4.318 1.00 86.94 99 LYS A O 1
ATOM 824 N N . MET A 1 100 ? 5.109 -4.701 -3.954 1.00 88.75 100 MET A N 1
ATOM 825 C CA . MET A 1 100 ? 4.687 -3.596 -4.817 1.00 88.75 100 MET A CA 1
ATOM 826 C C . MET A 1 100 ? 4.582 -4.023 -6.277 1.00 88.75 100 MET A C 1
ATOM 828 O O . MET A 1 100 ? 3.620 -3.647 -6.934 1.00 88.75 100 MET A O 1
ATOM 832 N N . ASP A 1 101 ? 5.521 -4.826 -6.766 1.00 86.94 101 ASP A N 1
ATOM 833 C CA . ASP A 1 101 ? 5.503 -5.340 -8.129 1.00 86.94 101 ASP A CA 1
ATOM 834 C C . ASP A 1 101 ? 4.286 -6.234 -8.363 1.00 86.94 101 ASP A C 1
ATOM 836 O O . ASP A 1 101 ? 3.556 -6.001 -9.311 1.00 86.94 101 ASP A O 1
ATOM 840 N N . MET A 1 102 ? 3.955 -7.145 -7.445 1.00 85.69 102 MET A N 1
ATOM 841 C CA . MET A 1 102 ? 2.737 -7.965 -7.549 1.00 85.69 102 MET A CA 1
ATOM 842 C C . MET A 1 102 ? 1.442 -7.135 -7.573 1.00 85.69 102 MET A C 1
ATOM 844 O O . MET A 1 102 ? 0.490 -7.492 -8.268 1.00 85.69 102 MET A O 1
ATOM 848 N N . LEU A 1 103 ? 1.391 -6.027 -6.825 1.00 87.19 103 LEU A N 1
ATOM 849 C CA . LEU A 1 103 ? 0.222 -5.143 -6.782 1.00 87.19 103 LEU A CA 1
ATOM 850 C C . LEU A 1 103 ? 0.139 -4.228 -8.015 1.00 87.19 103 LEU A C 1
ATOM 852 O O . LEU A 1 103 ? -0.954 -3.972 -8.519 1.00 87.19 103 LEU A O 1
ATOM 856 N N . MET A 1 104 ? 1.281 -3.732 -8.498 1.00 82.81 104 MET A N 1
ATOM 857 C CA . MET A 1 104 ? 1.376 -2.748 -9.582 1.00 82.81 104 MET A CA 1
ATOM 858 C C . MET A 1 104 ? 1.527 -3.375 -10.969 1.00 82.81 104 MET A C 1
ATOM 860 O O . MET A 1 104 ? 1.194 -2.723 -11.959 1.00 82.81 104 MET A O 1
ATOM 864 N N . ALA A 1 105 ? 2.030 -4.604 -11.067 1.00 78.38 105 ALA A N 1
ATOM 865 C CA . ALA A 1 105 ? 2.090 -5.334 -12.316 1.00 78.38 105 ALA A CA 1
ATOM 866 C C . ALA A 1 105 ? 0.654 -5.570 -12.784 1.00 78.38 105 ALA A C 1
ATOM 868 O O . ALA A 1 105 ? -0.148 -6.266 -12.152 1.00 78.38 105 ALA A O 1
ATOM 869 N N . SER A 1 106 ? 0.316 -4.969 -13.923 1.00 55.44 106 SER A N 1
ATOM 870 C CA . SER A 1 106 ? -0.806 -5.418 -14.726 1.00 55.44 106 SER A CA 1
ATOM 871 C C . SER A 1 106 ? -0.496 -6.858 -15.104 1.00 55.44 106 SER A C 1
ATOM 873 O O . SER A 1 106 ? 0.307 -7.093 -15.997 1.00 55.44 106 SER A O 1
ATOM 875 N N . SER A 1 107 ? -1.047 -7.827 -14.386 1.00 41.88 107 SER A N 1
ATOM 876 C CA . SER A 1 107 ? -0.973 -9.210 -14.830 1.00 41.88 107 SER A CA 1
ATOM 877 C C . SER A 1 107 ? -1.733 -9.307 -16.158 1.00 41.88 107 SER A C 1
ATOM 879 O O . SER A 1 107 ? -2.948 -9.094 -16.149 1.00 41.88 107 SER A O 1
ATOM 881 N N . PRO A 1 108 ? -1.112 -9.676 -17.291 1.00 40.59 108 PRO A N 1
ATOM 882 C CA . PRO A 1 108 ? -1.666 -10.788 -18.025 1.00 40.59 108 PRO A CA 1
ATOM 883 C C . PRO A 1 108 ? -1.357 -12.017 -17.164 1.00 40.59 108 PRO A C 1
ATOM 885 O O . PRO A 1 108 ? -0.194 -12.312 -16.915 1.00 40.59 108 PRO A O 1
ATOM 888 N N . ARG A 1 109 ? -2.392 -12.629 -16.586 1.00 39.22 109 ARG A N 1
ATOM 889 C CA . ARG A 1 109 ? -2.377 -13.947 -15.921 1.00 39.22 109 ARG A CA 1
ATOM 890 C C . ARG A 1 109 ? -0.987 -14.509 -15.565 1.00 39.22 109 ARG A C 1
ATOM 892 O O . ARG A 1 109 ? -0.365 -15.121 -16.423 1.00 39.22 109 ARG A O 1
ATOM 899 N N . GLN A 1 110 ? -0.535 -14.399 -14.316 1.00 40.53 110 GLN A N 1
ATOM 900 C CA . GLN A 1 110 ? 0.481 -15.325 -13.796 1.00 40.53 110 GLN A CA 1
ATOM 901 C C . GLN A 1 110 ? 0.149 -15.717 -12.357 1.00 40.53 110 GLN A C 1
ATOM 903 O O . GLN A 1 110 ? 0.512 -15.046 -11.393 1.00 40.53 110 GLN A O 1
ATOM 908 N N . GLU A 1 111 ? -0.598 -16.815 -12.253 1.00 40.25 111 GLU A N 1
ATOM 909 C CA . GLU A 1 111 ? -0.636 -17.682 -11.081 1.00 40.25 111 GLU A CA 1
ATOM 910 C C . GLU A 1 111 ? 0.774 -18.227 -10.822 1.00 40.25 111 GLU A C 1
ATOM 912 O O . GLU A 1 111 ? 1.431 -18.759 -11.716 1.00 40.25 111 GLU A O 1
ATOM 917 N N . CYS A 1 112 ? 1.238 -18.101 -9.581 1.00 57.03 112 CYS A N 1
ATOM 918 C CA . CYS A 1 112 ? 2.322 -18.927 -9.075 1.00 57.03 112 CYS A CA 1
ATOM 919 C C . CYS A 1 112 ? 1.711 -20.259 -8.632 1.00 57.03 112 CYS A C 1
ATOM 921 O O . CYS A 1 112 ? 0.996 -20.288 -7.632 1.00 57.03 112 CYS A O 1
ATOM 923 N N . GLY A 1 113 ? 2.006 -21.342 -9.351 1.00 41.53 113 GLY A N 1
ATOM 924 C CA . GLY A 1 113 ? 1.781 -22.700 -8.862 1.00 41.53 113 GLY A CA 1
ATOM 925 C C . GLY A 1 113 ? 1.149 -23.639 -9.882 1.00 41.53 113 GLY A C 1
ATOM 926 O O . GLY A 1 113 ? -0.004 -23.470 -10.243 1.00 41.53 113 GLY A O 1
ATOM 927 N N . VAL A 1 114 ? 1.923 -24.671 -10.227 1.00 42.50 114 VAL A N 1
ATOM 928 C CA . VAL A 1 114 ? 1.576 -25.941 -10.888 1.00 42.50 114 VAL A CA 1
ATOM 929 C C . VAL A 1 114 ? 1.112 -25.923 -12.353 1.00 42.50 114 VAL A C 1
ATOM 931 O O . VAL A 1 114 ? 0.259 -25.168 -12.798 1.00 42.50 114 VAL A O 1
ATOM 934 N N . MET A 1 115 ? 1.751 -26.818 -13.108 1.00 50.19 115 MET A N 1
ATOM 935 C CA . MET A 1 115 ? 1.552 -27.116 -14.522 1.00 50.19 115 MET A CA 1
ATOM 936 C C . MET A 1 115 ? 0.072 -27.194 -14.912 1.00 50.19 115 MET A C 1
ATOM 938 O O . MET A 1 115 ? -0.691 -27.948 -14.316 1.00 50.19 115 MET A O 1
ATOM 942 N N . SER A 1 116 ? -0.293 -26.548 -16.018 1.00 41.66 116 SER A N 1
ATOM 943 C CA . SER A 1 116 ? -1.385 -27.050 -16.843 1.00 41.66 116 SER A CA 1
ATOM 944 C C . SER A 1 116 ? -0.962 -27.015 -18.304 1.00 41.66 116 SER A C 1
ATOM 946 O O . SER A 1 116 ? -0.990 -25.990 -18.980 1.00 41.66 116 SER A O 1
ATOM 948 N N . THR A 1 117 ? -0.553 -28.180 -18.794 1.00 46.94 117 THR A N 1
ATOM 949 C CA . THR A 1 117 ? -0.325 -28.514 -20.205 1.00 46.94 117 THR A CA 1
ATOM 950 C C . THR A 1 117 ? -1.617 -28.473 -21.043 1.00 46.94 117 THR A C 1
ATOM 952 O O . THR A 1 117 ? -1.651 -28.976 -22.161 1.00 46.94 117 THR A O 1
ATOM 955 N N . ALA A 1 118 ? -2.692 -27.838 -20.567 1.00 48.03 118 ALA A N 1
ATOM 956 C CA . ALA A 1 118 ? -3.970 -27.770 -21.271 1.00 48.03 118 ALA A CA 1
ATOM 957 C C . ALA A 1 118 ? -3.918 -26.964 -22.585 1.00 48.03 118 ALA A C 1
ATOM 959 O O . ALA A 1 118 ? -4.785 -27.128 -23.436 1.00 48.03 118 ALA A O 1
ATOM 960 N N . ALA A 1 119 ? -2.893 -26.132 -22.805 1.00 48.78 119 ALA A N 1
ATOM 961 C CA . ALA A 1 119 ? -2.749 -25.407 -24.070 1.00 48.78 119 ALA A CA 1
ATOM 962 C C . ALA A 1 119 ? -2.148 -26.258 -25.207 1.00 48.78 119 ALA A C 1
ATOM 964 O O . ALA A 1 119 ? -2.381 -25.946 -26.372 1.00 48.78 119 ALA A O 1
ATOM 965 N N . VAL A 1 120 ? -1.409 -27.340 -24.908 1.00 50.78 120 VAL A N 1
ATOM 966 C CA . VAL A 1 120 ? -0.818 -28.176 -25.974 1.00 50.78 120 VAL A CA 1
ATOM 967 C C . VAL A 1 120 ? -1.818 -29.168 -26.574 1.00 50.78 120 VAL A C 1
ATOM 969 O O . VAL A 1 120 ? -1.722 -29.469 -27.759 1.00 50.78 120 VAL A O 1
ATOM 972 N N . VAL A 1 121 ? -2.825 -29.619 -25.816 1.00 52.28 121 VAL A N 1
ATOM 973 C CA . VAL A 1 121 ? -3.842 -30.555 -26.338 1.00 52.28 121 VAL A CA 1
ATOM 974 C C . VAL A 1 121 ? -4.729 -29.930 -27.419 1.00 52.28 121 VAL A C 1
ATOM 976 O O . VAL A 1 121 ? -5.046 -30.603 -28.392 1.00 52.28 121 VAL A O 1
ATOM 979 N N . HIS A 1 122 ? -5.026 -28.629 -27.348 1.00 48.44 122 HIS A N 1
ATOM 980 C CA . HIS A 1 122 ? -5.772 -27.947 -28.418 1.00 48.44 122 HIS A CA 1
ATOM 981 C C . HIS A 1 122 ? -4.982 -27.786 -29.729 1.00 48.44 122 HIS A C 1
ATOM 983 O O . HIS A 1 122 ? -5.582 -27.626 -30.791 1.00 48.44 122 HIS A O 1
ATOM 989 N N . LEU A 1 123 ? -3.647 -27.834 -29.682 1.00 50.75 123 LEU A N 1
ATOM 990 C CA . LEU A 1 123 ? -2.813 -27.787 -30.887 1.00 50.75 123 LEU A CA 1
ATOM 991 C C . LEU A 1 123 ? -2.639 -29.165 -31.537 1.00 50.75 123 LEU A C 1
ATOM 993 O O . LEU A 1 123 ? -2.389 -29.226 -32.737 1.00 50.75 123 LEU A O 1
ATOM 997 N N . LEU A 1 124 ? -2.819 -30.265 -30.795 1.00 49.66 124 LEU A N 1
ATOM 998 C CA . LEU A 1 124 ? -2.707 -31.614 -31.361 1.00 49.66 124 LEU A CA 1
ATOM 999 C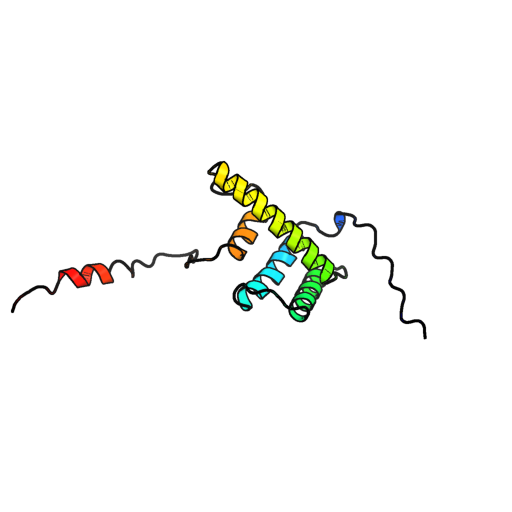 C . LEU A 1 124 ? -3.996 -32.096 -32.052 1.00 49.66 124 LEU A C 1
ATOM 1001 O O . LEU A 1 124 ? -3.925 -32.953 -32.929 1.00 49.66 124 LEU A O 1
ATOM 1005 N N . GLU A 1 125 ? -5.156 -31.517 -31.725 1.00 49.16 125 GLU A N 1
ATOM 1006 C CA . GLU A 1 125 ? -6.440 -31.865 -32.364 1.00 49.16 125 GLU A CA 1
ATOM 1007 C C . GLU A 1 125 ? -6.636 -31.206 -33.745 1.00 49.16 125 GLU A C 1
ATOM 1009 O O . GLU A 1 125 ? -7.500 -31.606 -34.517 1.00 49.16 125 GLU A O 1
ATOM 1014 N N . GLN A 1 126 ? -5.791 -30.239 -34.119 1.00 45.25 126 GLN A N 1
ATOM 1015 C CA . GLN A 1 126 ? -5.819 -29.641 -35.462 1.00 45.25 126 GLN A CA 1
ATOM 1016 C C . GLN A 1 126 ? -5.054 -30.465 -36.513 1.00 45.25 126 GLN A C 1
ATOM 1018 O O . GLN A 1 126 ? -5.220 -30.225 -37.706 1.00 45.25 126 GLN A O 1
ATOM 1023 N N . CYS A 1 127 ? -4.257 -31.462 -36.110 1.00 47.66 127 CYS A N 1
ATOM 1024 C CA . CYS A 1 127 ? -3.499 -32.297 -37.050 1.00 47.66 127 CYS A CA 1
ATOM 1025 C C . CYS A 1 127 ? -4.255 -33.543 -37.550 1.00 47.66 127 CYS A C 1
ATOM 1027 O O . CYS A 1 127 ? -3.756 -34.212 -38.451 1.00 47.66 127 CYS A O 1
ATOM 1029 N N . THR A 1 128 ? -5.429 -33.889 -37.004 1.00 56.78 128 THR A N 1
ATOM 1030 C CA . THR A 1 128 ? -6.090 -35.181 -37.296 1.00 56.78 128 THR A CA 1
ATOM 1031 C C . THR A 1 128 ? -7.294 -35.117 -38.236 1.00 56.78 128 THR A C 1
ATOM 1033 O O . THR A 1 128 ? -7.840 -36.168 -38.553 1.00 56.78 128 THR A O 1
ATOM 1036 N N . SER A 1 129 ? -7.707 -33.948 -38.737 1.00 48.78 129 SER A N 1
ATOM 1037 C CA . SER A 1 129 ? -8.884 -33.857 -39.622 1.00 48.78 129 SER A CA 1
ATOM 1038 C C . SER A 1 129 ? -8.658 -32.994 -40.866 1.00 48.78 129 SER A C 1
ATOM 1040 O O . SER A 1 129 ? -9.434 -32.093 -41.157 1.00 48.78 129 SER A O 1
ATOM 1042 N N . THR A 1 130 ? -7.631 -33.314 -41.653 1.00 50.03 130 THR A N 1
ATOM 1043 C CA . THR A 1 130 ? -7.659 -33.042 -43.102 1.00 50.03 130 THR A CA 1
ATOM 1044 C C . THR A 1 130 ? -7.519 -34.372 -43.826 1.00 50.03 130 THR A C 1
ATOM 1046 O O . THR A 1 130 ? -6.486 -34.696 -44.404 1.00 50.03 130 THR A O 1
ATOM 1049 N N . SER A 1 131 ? -8.562 -35.191 -43.722 1.00 45.19 131 SER A N 1
ATOM 1050 C CA . SER A 1 131 ? -8.722 -36.387 -44.536 1.00 45.19 131 SER A CA 1
ATOM 1051 C C . SER A 1 131 ? -10.082 -36.321 -45.223 1.00 45.19 131 SER A C 1
ATOM 1053 O O . SER A 1 131 ? -11.120 -36.395 -44.574 1.00 45.19 131 SER A O 1
ATOM 1055 N N . THR A 1 132 ? -10.031 -36.201 -46.551 1.00 43.38 132 THR A N 1
ATOM 1056 C CA . THR A 1 132 ? -11.036 -36.682 -47.516 1.00 43.38 132 THR A CA 1
ATOM 1057 C C . THR A 1 132 ? -12.468 -36.138 -47.437 1.00 43.38 132 THR A C 1
ATOM 1059 O O . THR A 1 132 ? -13.342 -36.728 -46.803 1.00 43.38 132 THR A O 1
ATOM 1062 N N . ASN A 1 133 ? -12.763 -35.151 -48.285 1.00 43.88 133 ASN A N 1
ATOM 1063 C CA . ASN A 1 133 ? -13.609 -35.396 -49.464 1.00 43.88 133 ASN A CA 1
ATOM 1064 C C . ASN A 1 133 ? -13.297 -34.391 -50.572 1.00 43.88 133 ASN A C 1
ATOM 1066 O O . ASN A 1 133 ? -13.229 -33.185 -50.250 1.00 43.88 133 ASN A O 1
#

Organism: Quercus suber (NCBI:txid58331)

InterPro domains:
  IPR044822 Myb/SANT-like DNA-binding domain 4 [PF13837] (16-103)
  IPR044823 Trihelix transcription factor ASIL1/2-like [PTHR31307] (14-109)

pLDDT: mean 73.75, std 19.22, range [39.22, 93.56]

Sequence (133 aa):
MPRSSRSLKPLYSGADWNEHVVFVLLEVWGDRFLQLGRKSLRSEDWNDVAEKVSEASKMEKDELQCRTMLDKLKRKYKKEKAKVEDIGLSSSKWVYFKKMDMLMASSPRQECGVMSTAAVVHLLEQCTSTSTN

Foldseek 3Di:
DPPDDPDPDDDPDVVLCDPQLLVLLLVLVLVVCVVVVNDDDDVVSLVVSQVSSCVRSVHRGDSVNSVVSVVVVVVVLVVQVVVCVVVVHPFDPDPCNVSVCVSVDPDPDDDPDDDDPVVVVVVVVVVPPPDDD

Radius of gyration: 22.69 Å; chains: 1; bounding box: 40×64×70 Å

Secondary structure (DSSP, 8-state):
--------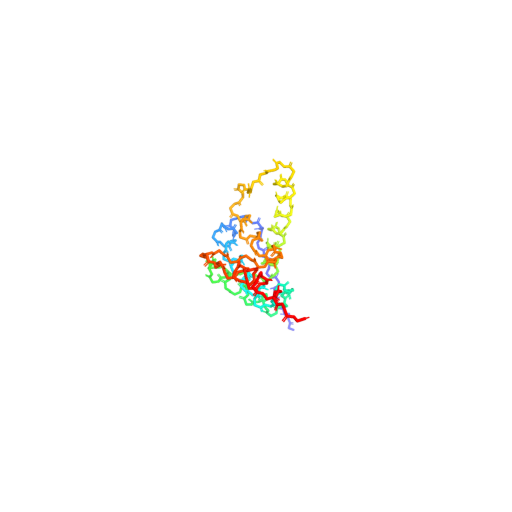-----GGGS-HHHHHHHHHHHHHHHHHTTSPPPPHHHHHHHHHHHHHHHTS---HHHHHHHHHHHHHHHHHHHHHHHHHT-S--S-TTHHHHHHHHS--SS--SS---THHHHHHHTTSS-----